Protein AF-A0A920L7A2-F1 (afdb_monomer_lite)

Structure (mmCIF, N/CA/C/O backbone):
data_AF-A0A920L7A2-F1
#
_entry.id   AF-A0A920L7A2-F1
#
loop_
_atom_site.group_PDB
_atom_site.id
_atom_site.type_symbol
_atom_site.label_atom_id
_atom_site.label_alt_id
_atom_site.label_comp_id
_atom_site.label_asym_id
_atom_site.label_entity_id
_atom_site.label_seq_id
_atom_site.pdbx_PDB_ins_code
_atom_site.Cartn_x
_atom_site.Cartn_y
_atom_site.Cartn_z
_atom_site.occupancy
_atom_site.B_iso_or_equiv
_atom_site.auth_seq_id
_atom_site.auth_comp_id
_atom_site.auth_asym_id
_atom_site.auth_atom_id
_atom_site.pdbx_PDB_model_num
ATOM 1 N N . MET A 1 1 ? 48.112 19.640 1.732 1.00 40.25 1 MET A N 1
ATOM 2 C CA . MET A 1 1 ? 46.779 20.012 2.249 1.00 40.25 1 MET A CA 1
ATOM 3 C C . MET A 1 1 ? 45.747 19.345 1.358 1.00 40.25 1 MET A C 1
ATOM 5 O O . MET A 1 1 ? 45.505 19.836 0.267 1.00 40.25 1 MET A O 1
ATOM 9 N N . SER A 1 2 ? 45.272 18.157 1.747 1.00 41.09 2 SER A N 1
ATOM 10 C CA . SER A 1 2 ? 44.336 17.374 0.933 1.00 41.09 2 SER A CA 1
ATOM 11 C C . SER A 1 2 ? 42.918 17.812 1.277 1.00 41.09 2 SER A C 1
ATOM 13 O O . SER A 1 2 ? 42.448 17.578 2.391 1.00 41.09 2 SER A O 1
ATOM 15 N N . SER A 1 3 ? 42.289 18.539 0.360 1.00 48.56 3 SER A N 1
ATOM 16 C CA . SER A 1 3 ? 40.926 19.036 0.504 1.00 48.56 3 SER A CA 1
ATOM 17 C C . SER A 1 3 ? 39.962 17.853 0.519 1.00 48.56 3 SER A C 1
ATOM 19 O O . SER A 1 3 ? 39.792 17.161 -0.482 1.00 48.56 3 SER A O 1
ATOM 21 N N . VAL A 1 4 ? 39.360 17.607 1.681 1.00 56.53 4 VAL A N 1
ATOM 22 C CA . VAL A 1 4 ? 38.314 16.603 1.881 1.00 56.53 4 VAL A CA 1
ATOM 23 C C . VAL A 1 4 ? 37.115 16.990 1.019 1.00 56.53 4 VAL A C 1
ATOM 25 O O . VAL A 1 4 ? 36.427 17.970 1.303 1.00 56.53 4 VAL A O 1
ATOM 28 N N . ILE A 1 5 ? 36.877 16.231 -0.048 1.00 61.41 5 ILE A N 1
ATOM 29 C CA . ILE A 1 5 ? 35.646 16.308 -0.833 1.00 61.41 5 ILE A CA 1
ATOM 30 C C . ILE A 1 5 ? 34.521 15.854 0.103 1.00 61.41 5 ILE A C 1
ATOM 32 O O . ILE A 1 5 ? 34.466 14.685 0.484 1.00 61.41 5 ILE A O 1
ATOM 36 N N . LYS A 1 6 ? 33.655 16.779 0.532 1.00 59.09 6 LYS A N 1
ATOM 37 C CA . LYS A 1 6 ? 32.414 16.422 1.230 1.00 59.09 6 LYS A CA 1
ATOM 38 C C . LYS A 1 6 ? 31.586 15.586 0.263 1.00 59.09 6 LYS A C 1
ATOM 40 O O . LYS A 1 6 ? 31.179 16.072 -0.785 1.00 59.09 6 LYS A O 1
ATOM 45 N N . GLN A 1 7 ? 31.395 14.318 0.587 1.00 64.06 7 GLN A N 1
ATOM 46 C CA . GLN A 1 7 ? 30.629 13.408 -0.245 1.00 64.06 7 GLN A CA 1
ATOM 47 C C . GLN A 1 7 ? 29.138 13.763 -0.099 1.00 64.06 7 GLN A C 1
ATOM 49 O O . GLN A 1 7 ? 28.521 13.460 0.916 1.00 64.06 7 GLN A O 1
ATOM 54 N N . GLU A 1 8 ? 28.584 14.477 -1.084 1.00 68.50 8 GLU A N 1
ATOM 55 C CA . GLU A 1 8 ? 27.202 15.004 -1.092 1.00 68.50 8 GLU A CA 1
ATOM 56 C C . GLU A 1 8 ? 26.116 13.931 -1.295 1.00 68.50 8 GLU A C 1
ATOM 58 O O . GLU A 1 8 ? 24.926 14.240 -1.246 1.00 68.50 8 GLU A O 1
ATOM 63 N N . PHE A 1 9 ? 26.499 12.665 -1.485 1.00 69.25 9 PHE A N 1
ATOM 64 C CA . PHE A 1 9 ? 25.576 11.563 -1.750 1.00 69.25 9 PHE A CA 1
ATOM 65 C C . PHE A 1 9 ? 25.853 10.372 -0.827 1.00 69.25 9 PHE A C 1
ATOM 67 O O . PHE A 1 9 ? 27.022 10.065 -0.564 1.00 69.25 9 PHE A O 1
ATOM 74 N N . PRO A 1 10 ? 24.801 9.680 -0.351 1.00 71.19 10 PRO A N 1
ATOM 75 C CA . PRO A 1 10 ? 24.954 8.541 0.543 1.00 71.19 10 PRO A CA 1
ATOM 76 C C . PRO A 1 10 ? 25.694 7.395 -0.154 1.00 71.19 10 PRO A C 1
ATOM 78 O O . PRO A 1 10 ? 25.456 7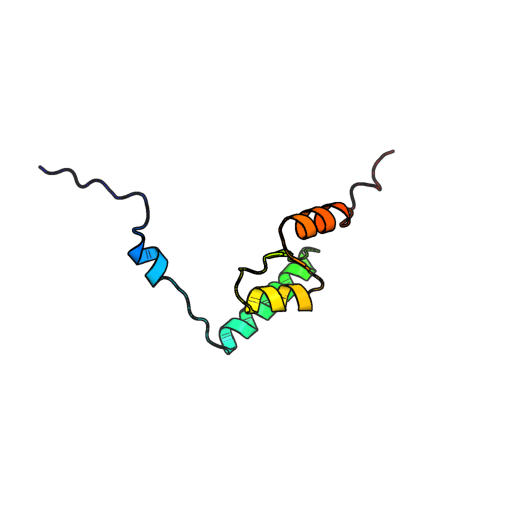.101 -1.328 1.00 71.19 10 P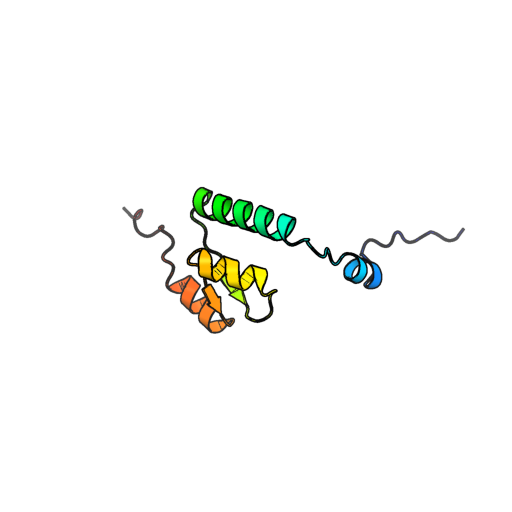RO A O 1
ATOM 81 N N . ILE A 1 11 ? 26.583 6.720 0.576 1.00 79.62 11 ILE A N 1
ATOM 82 C CA . ILE A 1 11 ? 27.260 5.522 0.076 1.00 79.62 11 ILE A CA 1
ATOM 83 C C . ILE A 1 11 ? 26.243 4.376 0.080 1.00 79.62 11 ILE A C 1
ATOM 85 O O . ILE A 1 11 ? 25.454 4.239 1.013 1.00 79.62 11 ILE A O 1
ATOM 89 N N . THR A 1 12 ? 26.266 3.505 -0.935 1.00 70.81 12 THR A N 1
ATOM 90 C CA . THR A 1 12 ? 25.324 2.373 -1.081 1.00 70.81 12 THR A CA 1
ATOM 91 C C . THR A 1 12 ? 25.198 1.524 0.189 1.00 70.81 12 THR A C 1
ATOM 93 O O . THR A 1 12 ? 24.115 1.046 0.521 1.00 70.81 12 THR A O 1
ATOM 96 N N . LYS A 1 13 ? 26.299 1.366 0.933 1.00 71.25 13 LYS A N 1
ATOM 97 C CA . LYS A 1 13 ? 26.338 0.645 2.210 1.00 71.25 13 LYS A CA 1
ATOM 98 C C . LYS A 1 13 ? 25.437 1.282 3.276 1.00 71.25 13 LYS A C 1
ATOM 100 O O . LYS A 1 13 ? 24.782 0.556 4.019 1.00 71.25 13 LYS A O 1
ATOM 105 N N . ASP A 1 14 ? 25.362 2.607 3.308 1.00 73.25 14 ASP A N 1
ATOM 106 C CA . ASP A 1 14 ? 24.592 3.362 4.298 1.00 73.25 14 ASP A CA 1
ATOM 107 C C . ASP A 1 14 ? 23.087 3.265 4.012 1.00 73.25 14 ASP A C 1
ATOM 109 O O . ASP A 1 14 ? 22.282 3.118 4.927 1.00 73.25 14 ASP A O 1
ATOM 113 N N . VAL A 1 15 ? 22.703 3.246 2.730 1.00 69.44 15 VAL A N 1
ATOM 114 C CA . VAL A 1 15 ? 21.304 3.071 2.300 1.00 69.44 15 VAL A CA 1
ATOM 115 C C . VAL A 1 15 ? 20.800 1.657 2.604 1.00 69.44 15 VAL A C 1
ATOM 117 O O . VAL A 1 15 ? 19.665 1.476 3.041 1.00 69.44 15 VAL A O 1
ATOM 120 N N . LEU A 1 16 ? 21.645 0.642 2.401 1.00 65.81 16 LEU A N 1
ATOM 121 C CA . LEU A 1 16 ? 21.291 -0.751 2.684 1.00 65.81 16 LEU A CA 1
ATOM 122 C C . LEU A 1 16 ? 21.233 -1.052 4.189 1.00 65.81 16 LEU A C 1
ATOM 124 O O . LEU A 1 16 ? 20.412 -1.868 4.605 1.00 65.81 16 LEU A O 1
ATOM 128 N N . GLY A 1 17 ? 22.062 -0.382 4.996 1.00 61.03 17 GLY A N 1
ATOM 129 C CA . GLY A 1 17 ? 22.060 -0.499 6.458 1.00 61.03 17 GLY A CA 1
ATOM 130 C C . GLY A 1 17 ? 20.889 0.207 7.148 1.00 61.03 17 GLY A C 1
ATOM 131 O O . GLY A 1 17 ? 20.578 -0.111 8.290 1.00 61.03 17 GLY A O 1
ATOM 132 N N . ALA A 1 18 ? 20.206 1.126 6.459 1.00 62.84 18 ALA A N 1
ATOM 133 C CA . ALA A 1 18 ? 19.064 1.875 6.985 1.00 62.84 18 ALA A CA 1
ATOM 134 C C . ALA A 1 18 ? 17.710 1.149 6.839 1.00 62.84 18 ALA A C 1
ATOM 136 O O . ALA A 1 18 ? 16.659 1.750 7.085 1.00 62.84 18 ALA A O 1
ATOM 137 N N . ARG A 1 19 ? 17.702 -0.129 6.427 1.00 61.53 19 ARG A N 1
ATOM 138 C CA . ARG A 1 19 ? 16.479 -0.942 6.356 1.00 61.53 19 ARG A CA 1
ATOM 139 C C . ARG A 1 19 ? 15.850 -1.023 7.745 1.00 61.53 19 ARG A C 1
ATOM 141 O O . ARG A 1 19 ? 16.320 -1.740 8.618 1.00 61.53 19 ARG A O 1
ATOM 148 N N . THR A 1 20 ? 14.800 -0.237 7.946 1.00 68.12 20 THR A N 1
ATOM 149 C CA . THR A 1 20 ? 14.075 -0.194 9.211 1.00 68.12 20 THR A CA 1
ATOM 150 C C . THR A 1 20 ? 13.146 -1.401 9.252 1.00 68.12 20 THR A C 1
ATOM 152 O O . THR A 1 20 ? 12.111 -1.412 8.588 1.00 68.12 20 THR A O 1
ATOM 155 N N . GLU A 1 21 ? 13.533 -2.442 9.983 1.00 75.88 21 GLU A N 1
ATOM 156 C CA . GLU A 1 21 ? 12.630 -3.546 10.299 1.00 75.88 21 GLU A CA 1
ATOM 157 C C . GLU A 1 21 ? 11.656 -3.080 11.383 1.00 75.88 21 GLU A C 1
ATOM 159 O O . GLU A 1 21 ? 12.048 -2.790 12.510 1.00 75.88 21 GLU A O 1
ATOM 164 N N . TYR A 1 22 ? 10.380 -2.949 11.025 1.00 82.00 22 TYR A N 1
ATOM 165 C CA . TYR A 1 22 ? 9.336 -2.568 11.972 1.00 82.00 22 TYR A CA 1
ATOM 166 C C . TYR A 1 22 ? 8.852 -3.788 12.754 1.00 82.00 22 TYR A C 1
ATOM 168 O O . TYR A 1 22 ? 8.519 -4.819 12.160 1.00 82.00 22 TYR A O 1
ATOM 176 N N . SER A 1 23 ? 8.724 -3.644 14.073 1.00 90.75 23 SER A N 1
ATOM 177 C CA . SER A 1 23 ? 8.010 -4.619 14.900 1.00 90.75 23 SER A CA 1
ATOM 178 C C . SER A 1 23 ? 6.53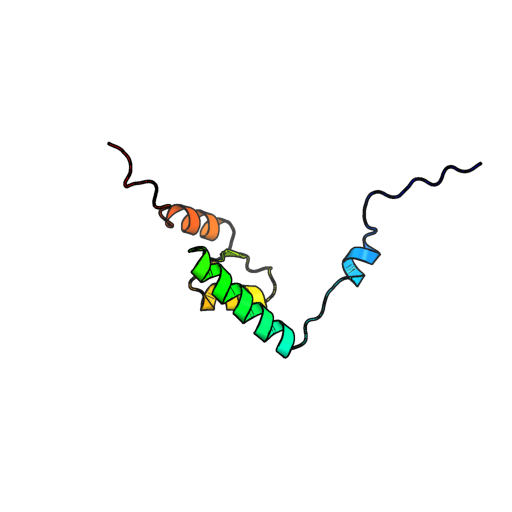4 -4.719 14.490 1.00 90.75 23 SER A C 1
ATOM 180 O O . SER A 1 23 ? 5.972 -3.813 13.867 1.00 90.75 23 SER A O 1
ATOM 182 N N . GLN A 1 24 ? 5.865 -5.813 14.861 1.00 89.19 24 GLN A N 1
ATOM 183 C CA . GLN A 1 24 ? 4.448 -6.022 14.526 1.00 89.19 24 GLN A CA 1
ATOM 184 C C . GLN A 1 24 ? 3.540 -4.910 15.078 1.00 89.19 24 GLN A C 1
ATOM 186 O O . GLN A 1 24 ? 2.590 -4.484 14.417 1.00 89.19 24 GLN A O 1
ATOM 191 N N . ASP A 1 25 ? 3.859 -4.392 16.265 1.00 92.62 25 ASP A N 1
ATOM 192 C CA . ASP A 1 25 ? 3.118 -3.294 16.880 1.00 92.62 25 ASP A CA 1
ATOM 193 C C . ASP A 1 25 ? 3.328 -1.971 16.134 1.00 92.62 25 ASP A C 1
ATOM 195 O O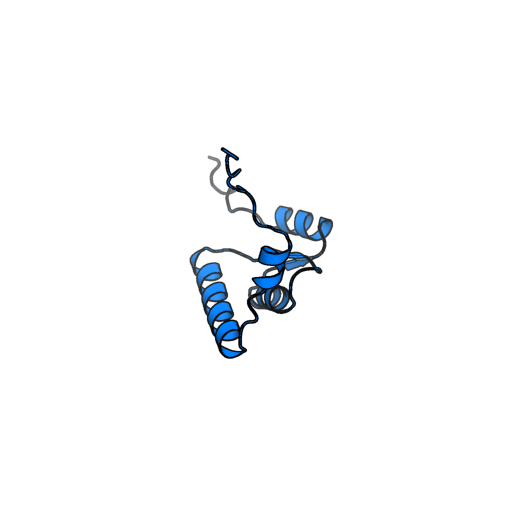 . ASP A 1 25 ? 2.358 -1.263 15.856 1.00 92.62 25 ASP A O 1
ATOM 199 N N . GLU A 1 26 ? 4.564 -1.667 15.726 1.00 91.31 26 GLU A N 1
ATOM 200 C CA . GLU A 1 26 ? 4.866 -0.479 14.920 1.00 91.31 26 GLU A CA 1
ATOM 201 C C . GLU A 1 26 ? 4.212 -0.536 13.542 1.00 91.31 26 GLU A C 1
ATOM 203 O O . GLU A 1 26 ? 3.668 0.470 13.080 1.00 91.31 26 GLU A O 1
ATOM 208 N N . LYS A 1 27 ? 4.221 -1.707 12.889 1.00 90.50 27 LYS A N 1
ATOM 209 C CA . LYS A 1 27 ? 3.512 -1.916 11.621 1.00 90.50 27 LYS A CA 1
ATOM 210 C C . LYS A 1 27 ? 2.025 -1.640 11.790 1.00 90.50 27 LYS A C 1
ATOM 212 O O . LYS A 1 27 ? 1.456 -0.875 11.012 1.00 90.50 27 LYS A O 1
ATOM 217 N N . ARG A 1 28 ? 1.395 -2.204 12.826 1.00 91.00 28 ARG A N 1
ATOM 218 C CA . ARG A 1 28 ? -0.033 -2.004 13.111 1.00 91.00 28 ARG A CA 1
ATOM 219 C C . ARG A 1 28 ? -0.363 -0.532 13.349 1.00 91.00 28 ARG A C 1
ATOM 221 O O . ARG A 1 28 ? -1.362 -0.041 12.824 1.00 91.00 28 ARG A O 1
ATOM 228 N N . GLU A 1 29 ? 0.468 0.176 14.106 1.00 94.25 29 GLU A N 1
ATOM 229 C CA . GLU A 1 29 ? 0.247 1.595 14.386 1.00 94.25 29 GLU A CA 1
ATOM 230 C C . GLU A 1 29 ? 0.415 2.459 13.130 1.00 94.25 29 GLU A C 1
ATOM 232 O O . GLU A 1 29 ? -0.445 3.282 12.812 1.00 94.25 29 GLU A O 1
ATOM 237 N N . LYS A 1 30 ? 1.453 2.203 12.329 1.00 92.19 30 LYS A N 1
ATOM 238 C CA . LYS A 1 30 ? 1.653 2.885 11.043 1.00 92.19 30 LYS A CA 1
ATOM 239 C C . LYS A 1 30 ? 0.508 2.611 10.070 1.00 92.19 30 LYS A C 1
ATOM 241 O O . LYS A 1 30 ? 0.004 3.556 9.466 1.00 92.19 30 LYS A O 1
ATOM 246 N N . LYS A 1 31 ? 0.037 1.362 9.968 1.00 91.69 31 LYS A N 1
ATOM 247 C CA . LYS A 1 31 ? -1.141 0.990 9.162 1.00 91.69 31 LYS A CA 1
ATOM 248 C C . LYS A 1 31 ? -2.366 1.819 9.560 1.00 91.69 31 LYS A C 1
ATOM 250 O O . LYS A 1 31 ? -3.026 2.379 8.688 1.00 91.69 31 LYS A O 1
ATOM 255 N N . LYS A 1 32 ? -2.642 1.982 10.860 1.00 93.44 32 LYS A N 1
ATOM 256 C CA . LYS A 1 32 ? -3.748 2.833 11.342 1.00 93.44 32 LYS A CA 1
ATOM 257 C C . LYS A 1 32 ? -3.587 4.296 10.933 1.00 93.44 32 LYS A C 1
ATOM 259 O O . LYS A 1 32 ? -4.552 4.901 10.465 1.00 93.44 32 LYS A O 1
ATOM 264 N N . ILE A 1 33 ? -2.387 4.857 11.094 1.00 94.50 33 ILE A N 1
ATOM 265 C CA . ILE A 1 33 ? -2.095 6.244 10.707 1.00 94.50 33 ILE A CA 1
ATOM 266 C C . ILE A 1 33 ? -2.337 6.437 9.208 1.00 94.50 33 ILE A C 1
ATOM 268 O O . ILE A 1 33 ? -3.012 7.389 8.823 1.00 94.50 33 ILE A O 1
ATOM 272 N N . ILE A 1 34 ? -1.852 5.515 8.374 1.00 93.44 34 ILE A N 1
ATOM 273 C CA . ILE A 1 34 ? -2.036 5.566 6.920 1.00 93.44 34 ILE A CA 1
ATOM 274 C C . ILE A 1 34 ? -3.526 5.518 6.567 1.00 93.44 34 ILE A C 1
ATOM 276 O O . ILE A 1 34 ? -4.007 6.411 5.874 1.00 93.44 34 ILE A O 1
ATOM 280 N N . LYS A 1 35 ? -4.282 4.549 7.103 1.00 91.38 35 LYS A N 1
ATOM 281 C CA . LYS A 1 35 ? -5.734 4.436 6.870 1.00 91.38 35 LYS A CA 1
ATOM 282 C C . LYS A 1 35 ? -6.478 5.724 7.233 1.00 91.38 35 LYS A C 1
ATOM 284 O O . LYS A 1 35 ? -7.339 6.180 6.481 1.00 91.38 35 LYS A O 1
ATOM 289 N N . ARG A 1 36 ? -6.127 6.336 8.369 1.00 94.44 36 ARG A N 1
ATOM 290 C CA . ARG A 1 36 ? -6.701 7.614 8.805 1.00 94.44 36 ARG A CA 1
ATOM 291 C C . ARG A 1 36 ? -6.388 8.740 7.818 1.00 94.44 36 ARG A C 1
ATOM 293 O O . ARG A 1 36 ? -7.310 9.428 7.392 1.00 94.44 36 ARG A O 1
ATOM 300 N N . LEU A 1 37 ? -5.124 8.896 7.427 1.00 94.06 37 LEU A N 1
ATOM 301 C CA . LEU A 1 37 ? -4.693 9.952 6.507 1.00 94.06 37 LEU A CA 1
ATOM 302 C C . LEU A 1 37 ? -5.331 9.819 5.121 1.00 94.06 37 LEU A C 1
ATOM 304 O O . LEU A 1 37 ? -5.703 10.828 4.532 1.00 94.06 37 LEU A O 1
ATOM 308 N N . LEU A 1 38 ? -5.496 8.598 4.610 1.00 91.44 38 LEU A N 1
ATOM 309 C CA . LEU A 1 38 ? -6.171 8.368 3.330 1.00 91.44 38 LEU A CA 1
ATOM 310 C C . LEU A 1 38 ? -7.619 8.849 3.364 1.00 91.44 38 LEU A C 1
ATOM 312 O O . LEU A 1 38 ? -8.054 9.546 2.453 1.00 91.44 38 LEU A O 1
ATOM 316 N N . LYS A 1 39 ? -8.337 8.556 4.453 1.00 89.31 39 LYS A N 1
ATOM 317 C CA . LYS A 1 39 ? -9.707 9.036 4.645 1.00 89.31 39 LYS A CA 1
ATOM 318 C C . LYS A 1 39 ? -9.769 10.556 4.806 1.00 89.31 39 LYS A C 1
ATOM 320 O O . LYS A 1 39 ? -10.621 11.190 4.199 1.00 89.31 39 LYS A O 1
ATOM 325 N N . GLU A 1 40 ? -8.875 11.139 5.606 1.00 93.81 40 GLU A N 1
ATOM 326 C CA . GLU A 1 40 ? -8.800 12.596 5.812 1.00 93.81 40 GLU A CA 1
ATOM 327 C C . GLU A 1 40 ? -8.511 13.362 4.511 1.00 93.81 40 GLU A C 1
ATOM 329 O O . GLU A 1 40 ? -8.900 14.520 4.379 1.00 93.81 40 GLU A O 1
ATOM 334 N N . ARG A 1 41 ? -7.816 12.731 3.558 1.00 91.38 41 ARG A N 1
ATOM 335 C CA . ARG A 1 41 ? -7.379 13.351 2.301 1.00 91.38 41 ARG A CA 1
ATOM 336 C C . ARG A 1 41 ? -8.181 12.922 1.076 1.00 91.38 41 ARG A C 1
ATOM 338 O O . ARG A 1 41 ? -7.806 13.328 -0.017 1.00 91.38 41 ARG A O 1
ATOM 345 N N . ASP A 1 42 ? -9.223 12.109 1.253 1.00 88.00 42 ASP A N 1
ATOM 346 C CA . ASP A 1 42 ? -9.957 11.463 0.155 1.00 88.00 42 ASP A CA 1
ATOM 347 C C . ASP A 1 42 ? -9.008 10.847 -0.895 1.00 88.00 42 ASP A C 1
ATOM 349 O O . ASP A 1 42 ? -9.099 11.075 -2.101 1.00 88.00 42 ASP A O 1
ATOM 353 N N . ALA A 1 43 ? -8.006 10.118 -0.401 1.00 88.06 43 ALA A N 1
ATOM 354 C CA . ALA A 1 43 ? -6.918 9.574 -1.199 1.00 88.06 43 ALA A CA 1
ATOM 355 C C . ALA A 1 43 ? -6.983 8.045 -1.259 1.00 88.06 43 ALA A C 1
ATOM 357 O O . ALA A 1 43 ? -7.393 7.379 -0.309 1.00 88.06 43 ALA A O 1
ATOM 358 N N . LYS A 1 44 ? -6.503 7.483 -2.372 1.00 88.81 44 LYS A N 1
ATOM 359 C CA . LYS A 1 44 ? -6.346 6.037 -2.574 1.00 88.81 44 LYS A CA 1
ATOM 360 C C . LYS A 1 44 ? -4.883 5.689 -2.806 1.00 88.81 44 LYS A C 1
ATOM 362 O O . LYS A 1 44 ? -4.162 6.447 -3.451 1.00 88.81 44 LYS A O 1
ATOM 367 N N . ILE A 1 45 ? -4.460 4.530 -2.308 1.00 90.50 45 ILE A N 1
ATOM 368 C CA . ILE A 1 45 ? -3.119 3.995 -2.563 1.00 90.50 45 ILE A CA 1
ATOM 369 C C . ILE A 1 45 ? -3.141 3.155 -3.835 1.00 90.50 45 ILE A C 1
ATOM 371 O O . ILE A 1 45 ? -4.030 2.330 -4.025 1.00 90.50 45 ILE A O 1
ATOM 375 N N . VAL A 1 46 ? -2.134 3.345 -4.685 1.00 90.94 46 VAL A N 1
ATOM 376 C CA . VAL A 1 46 ? -1.860 2.464 -5.819 1.00 90.94 46 VAL A CA 1
ATOM 377 C C . VAL A 1 46 ? -0.453 1.899 -5.648 1.00 90.94 46 VAL A C 1
ATOM 379 O O . VAL A 1 46 ? 0.501 2.663 -5.505 1.00 90.94 46 VAL A O 1
ATOM 382 N N . ALA A 1 47 ? -0.327 0.576 -5.621 1.00 92.69 47 ALA A N 1
ATOM 383 C CA . ALA A 1 47 ? 0.916 -0.131 -5.343 1.00 92.69 47 ALA A CA 1
ATOM 384 C C . ALA A 1 47 ? 1.305 -1.052 -6.507 1.00 92.69 47 ALA A C 1
ATOM 386 O O . ALA A 1 47 ? 0.448 -1.645 -7.155 1.00 92.69 47 ALA A O 1
ATOM 387 N N . HIS A 1 48 ? 2.609 -1.188 -6.753 1.00 93.06 48 HIS A N 1
ATOM 388 C CA . HIS A 1 48 ? 3.131 -2.143 -7.732 1.00 93.06 48 HIS A CA 1
ATOM 389 C C . HIS A 1 48 ? 3.358 -3.512 -7.086 1.00 93.06 48 HIS A C 1
ATOM 391 O O . HIS A 1 48 ? 3.733 -3.568 -5.918 1.00 93.06 48 HIS A O 1
ATOM 397 N N . TYR A 1 49 ? 3.293 -4.610 -7.842 1.00 87.81 49 TYR A N 1
ATOM 398 C CA . TYR A 1 49 ? 3.549 -5.968 -7.321 1.00 87.81 49 TYR A CA 1
ATOM 399 C C . TYR A 1 49 ? 4.924 -6.180 -6.660 1.00 87.81 49 TYR A C 1
ATOM 401 O O . TYR A 1 49 ? 5.141 -7.178 -5.980 1.00 87.81 49 TYR A O 1
ATOM 409 N N . TYR A 1 50 ? 5.865 -5.255 -6.858 1.00 89.00 50 TYR A N 1
ATOM 410 C CA . TYR A 1 50 ? 7.232 -5.345 -6.331 1.00 89.00 50 TYR A CA 1
ATOM 411 C C . TYR A 1 50 ? 7.456 -4.523 -5.059 1.00 89.00 50 TYR A C 1
ATOM 413 O O . TYR A 1 50 ? 8.591 -4.416 -4.596 1.00 89.00 50 TYR A O 1
ATOM 421 N N . VAL A 1 51 ? 6.405 -3.927 -4.489 1.00 88.38 51 VAL A N 1
ATOM 422 C CA . VAL A 1 51 ? 6.504 -3.299 -3.166 1.00 88.38 51 VAL A CA 1
ATOM 423 C C . VAL A 1 51 ? 6.286 -4.324 -2.057 1.00 88.38 51 VAL A C 1
ATOM 425 O O . VAL A 1 51 ? 5.774 -5.417 -2.286 1.00 88.38 51 VAL A O 1
ATOM 428 N N . HIS A 1 52 ? 6.665 -3.957 -0.837 1.00 89.06 52 HIS A N 1
ATOM 429 C CA . HIS A 1 52 ? 6.519 -4.803 0.345 1.00 89.06 52 HIS A CA 1
ATOM 430 C C . HIS A 1 52 ? 5.057 -5.236 0.579 1.00 89.06 52 HIS A C 1
ATOM 432 O O . HIS A 1 52 ? 4.144 -4.427 0.401 1.00 89.06 52 HIS A O 1
ATOM 438 N N . GLU A 1 53 ? 4.849 -6.476 1.037 1.00 90.19 53 GLU A N 1
ATOM 439 C CA . GLU A 1 53 ? 3.527 -7.082 1.292 1.00 90.19 53 GLU A CA 1
ATOM 440 C C . GLU A 1 53 ? 2.621 -6.193 2.157 1.00 90.19 53 GLU A C 1
ATOM 442 O O . GLU A 1 53 ? 1.471 -5.956 1.809 1.00 90.19 53 GLU A O 1
ATOM 447 N N . ASP A 1 54 ? 3.178 -5.589 3.213 1.00 90.56 54 ASP A N 1
ATOM 448 C CA . ASP A 1 54 ? 2.455 -4.658 4.087 1.00 90.56 54 ASP A CA 1
ATOM 449 C C . ASP A 1 54 ? 1.802 -3.495 3.328 1.00 90.56 54 ASP A C 1
ATOM 451 O O . ASP A 1 54 ? 0.735 -3.037 3.719 1.00 90.56 54 ASP A O 1
ATOM 455 N N . ILE A 1 55 ? 2.441 -2.986 2.271 1.00 89.88 55 ILE A N 1
ATOM 456 C CA . ILE A 1 55 ? 1.900 -1.880 1.470 1.00 89.88 55 ILE A CA 1
ATOM 457 C C . ILE A 1 55 ? 0.810 -2.380 0.525 1.00 89.88 55 ILE A C 1
ATOM 459 O O . ILE A 1 55 ? -0.180 -1.677 0.327 1.00 89.88 55 ILE A O 1
ATOM 463 N N . GLN A 1 56 ? 0.980 -3.581 -0.033 1.00 91.75 56 GLN A N 1
ATOM 464 C CA . GLN A 1 56 ? -0.037 -4.214 -0.874 1.00 91.75 56 GLN A CA 1
ATOM 465 C C . GLN A 1 56 ? -1.313 -4.471 -0.063 1.00 91.75 56 GLN A C 1
ATOM 467 O O . GLN A 1 56 ? -2.390 -4.056 -0.474 1.00 91.75 56 GLN A O 1
ATOM 472 N N . GLU A 1 57 ? -1.175 -5.016 1.148 1.00 91.62 57 GLU A N 1
ATOM 473 C CA . GLU A 1 57 ? -2.295 -5.244 2.065 1.00 91.62 57 GLU A CA 1
ATOM 474 C C . GLU A 1 57 ? -3.023 -3.938 2.407 1.00 91.62 57 GLU A C 1
ATOM 476 O O . GLU A 1 57 ? -4.245 -3.872 2.322 1.00 91.62 57 GLU A O 1
ATOM 481 N N . ILE A 1 58 ? -2.292 -2.861 2.727 1.00 91.56 58 ILE A N 1
ATOM 482 C CA . ILE A 1 58 ? -2.929 -1.562 2.997 1.00 91.56 58 ILE A CA 1
ATOM 483 C C . ILE A 1 58 ? -3.685 -1.063 1.762 1.00 91.56 58 ILE A C 1
ATOM 485 O O . ILE A 1 58 ? -4.781 -0.521 1.911 1.00 91.56 58 ILE A O 1
ATOM 489 N N . ALA A 1 59 ? -3.117 -1.200 0.560 1.00 90.81 59 ALA A N 1
ATOM 490 C CA . ALA A 1 59 ? -3.787 -0.792 -0.671 1.00 90.81 59 ALA A CA 1
ATOM 491 C C . ALA A 1 59 ? -5.111 -1.552 -0.846 1.00 90.81 59 ALA A C 1
ATOM 493 O O . ALA A 1 59 ? -6.138 -0.910 -1.057 1.00 90.81 59 ALA A O 1
ATOM 494 N N . ASP A 1 60 ? -5.120 -2.869 -0.650 1.00 88.75 60 ASP A N 1
ATOM 495 C CA . ASP A 1 60 ? -6.333 -3.687 -0.750 1.00 88.75 60 ASP A CA 1
ATOM 496 C C . ASP A 1 60 ? -7.367 -3.339 0.334 1.00 88.75 60 ASP A C 1
ATOM 498 O O . ASP A 1 60 ? -8.538 -3.093 0.036 1.00 88.75 60 ASP A O 1
ATOM 502 N N . GLU A 1 61 ? -6.943 -3.220 1.595 1.00 89.38 61 GLU A N 1
ATOM 503 C CA . GLU A 1 61 ? -7.829 -2.903 2.722 1.00 89.38 61 GLU A CA 1
ATOM 504 C C . GLU A 1 61 ? -8.462 -1.505 2.630 1.00 89.38 61 GLU A C 1
ATOM 506 O O . GLU A 1 61 ? -9.510 -1.251 3.228 1.00 89.38 61 GLU A O 1
ATOM 511 N N . THR A 1 62 ? -7.811 -0.570 1.935 1.00 87.94 62 THR A N 1
ATOM 512 C CA . THR A 1 62 ? -8.253 0.832 1.830 1.00 87.94 62 THR A CA 1
ATOM 513 C C . THR A 1 62 ? -9.045 1.128 0.558 1.00 87.94 62 THR A C 1
ATOM 515 O O . THR A 1 62 ? -9.413 2.279 0.325 1.00 87.94 62 THR A O 1
ATOM 518 N N . GLY A 1 63 ? -9.344 0.110 -0.258 1.00 85.88 63 GLY A N 1
ATOM 519 C CA . GLY A 1 63 ? -10.008 0.292 -1.554 1.00 85.88 63 GLY A CA 1
ATOM 520 C C . GLY A 1 63 ? -9.112 0.973 -2.596 1.00 85.88 63 GLY A C 1
ATOM 521 O O . GLY A 1 63 ? -9.603 1.666 -3.495 1.00 85.88 63 GLY A O 1
ATOM 522 N N . GLY A 1 64 ? -7.799 0.823 -2.426 1.00 85.94 64 GLY A N 1
ATOM 523 C CA . GLY A 1 64 ? -6.757 1.160 -3.381 1.00 85.94 64 GLY A CA 1
ATOM 524 C C . GLY A 1 64 ? -6.632 0.118 -4.492 1.00 85.94 64 GLY A C 1
ATOM 525 O O . GLY A 1 64 ? -7.608 -0.535 -4.862 1.00 85.94 64 GLY A O 1
ATOM 526 N N . PHE A 1 65 ? -5.444 0.009 -5.084 1.00 90.06 65 PHE A N 1
ATOM 527 C CA . PHE A 1 65 ? -5.218 -0.886 -6.217 1.00 90.06 65 PHE A CA 1
ATOM 528 C C . PHE A 1 65 ? -3.781 -1.406 -6.257 1.00 90.06 65 PHE A C 1
ATOM 530 O O . PHE A 1 65 ? -2.839 -0.614 -6.225 1.00 90.06 65 PHE A O 1
ATOM 537 N N . VAL A 1 66 ? -3.609 -2.724 -6.347 1.00 92.00 66 VAL A N 1
ATOM 538 C CA . VAL A 1 66 ? -2.303 -3.373 -6.523 1.00 92.00 66 VAL A CA 1
ATOM 539 C C . VAL A 1 66 ? -2.215 -3.910 -7.948 1.00 92.00 66 VAL A C 1
ATOM 541 O O . VAL A 1 66 ? -3.032 -4.737 -8.346 1.00 92.00 66 VAL A O 1
ATOM 544 N N . ALA A 1 67 ? -1.264 -3.410 -8.735 1.00 90.12 67 ALA A N 1
ATOM 545 C CA . ALA A 1 67 ? -1.268 -3.625 -10.179 1.00 90.12 67 ALA A CA 1
ATOM 546 C C . ALA A 1 67 ? 0.103 -3.475 -10.845 1.00 90.12 67 ALA A C 1
ATOM 548 O O . ALA A 1 67 ? 1.040 -2.913 -10.276 1.00 90.12 67 ALA A O 1
ATOM 549 N N . ASP A 1 68 ? 0.197 -3.938 -12.093 1.00 89.56 68 A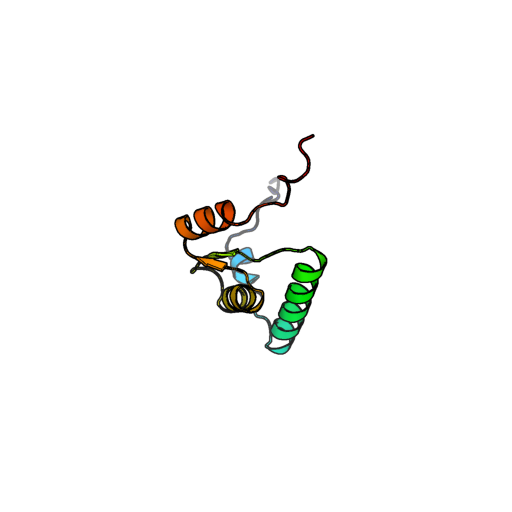SP A N 1
ATOM 550 C CA . ASP A 1 68 ? 1.293 -3.571 -12.986 1.00 89.56 68 ASP A CA 1
ATOM 551 C C . ASP A 1 68 ? 1.128 -2.143 -13.541 1.00 89.56 68 ASP A C 1
ATOM 553 O O . ASP A 1 68 ? 0.112 -1.471 -13.356 1.00 89.56 68 ASP A O 1
ATOM 557 N N . SER A 1 69 ? 2.136 -1.659 -14.267 1.00 88.50 69 SER A N 1
ATOM 558 C CA . SER A 1 69 ? 2.131 -0.284 -14.786 1.00 88.50 69 SER A CA 1
ATOM 559 C C . SER A 1 69 ? 0.962 0.028 -15.736 1.00 88.50 69 SER A C 1
ATOM 561 O O . SER A 1 69 ? 0.459 1.154 -15.738 1.00 88.50 69 SER A O 1
ATOM 563 N N . LEU A 1 70 ? 0.514 -0.936 -16.547 1.00 87.69 70 LEU A N 1
ATOM 564 C CA . LEU A 1 70 ? -0.563 -0.718 -17.516 1.00 87.69 70 LEU A CA 1
ATOM 565 C C . LEU A 1 70 ? -1.916 -0.637 -16.810 1.00 87.69 70 LEU A C 1
ATOM 567 O O . LEU A 1 70 ? -2.747 0.224 -17.117 1.00 87.69 70 LEU A O 1
ATOM 571 N N . GLU A 1 71 ? -2.141 -1.527 -15.855 1.00 86.88 71 GLU A N 1
ATOM 572 C CA . GLU A 1 71 ? -3.349 -1.540 -15.049 1.00 86.88 71 GLU A CA 1
ATOM 573 C C . GLU A 1 71 ? -3.435 -0.310 -14.143 1.00 86.88 71 GLU A C 1
ATOM 575 O O . GLU A 1 71 ? -4.508 0.290 -14.050 1.00 86.88 71 GLU A O 1
ATOM 580 N N . MET A 1 72 ? -2.317 0.147 -13.567 1.00 85.75 72 MET A N 1
ATOM 581 C CA . MET A 1 72 ? -2.251 1.406 -12.814 1.00 85.75 72 MET A CA 1
ATOM 582 C C . MET A 1 72 ? -2.651 2.611 -13.679 1.00 85.75 72 MET A C 1
ATOM 584 O O . MET A 1 72 ? -3.437 3.453 -13.237 1.00 85.75 72 MET A O 1
ATOM 588 N N . ALA A 1 73 ? -2.179 2.682 -14.930 1.00 85.31 73 ALA A N 1
ATOM 589 C CA . ALA A 1 73 ? -2.563 3.747 -15.860 1.00 85.31 73 ALA A CA 1
ATOM 590 C C . ALA A 1 73 ? -4.070 3.718 -16.168 1.00 85.31 73 ALA A C 1
ATOM 592 O O . ALA A 1 73 ? -4.749 4.746 -16.114 1.00 85.31 73 ALA A O 1
ATOM 593 N N . ARG A 1 74 ? -4.628 2.526 -16.419 1.00 85.69 74 ARG A N 1
ATOM 594 C CA . ARG A 1 74 ? -6.073 2.344 -16.638 1.00 85.69 74 ARG A CA 1
ATOM 595 C C . ARG A 1 74 ? -6.893 2.713 -15.405 1.00 85.69 74 ARG A C 1
ATOM 597 O O . ARG A 1 74 ? -7.947 3.331 -15.544 1.00 85.69 74 ARG A O 1
ATOM 604 N N . PHE A 1 75 ? -6.436 2.335 -14.214 1.00 84.44 75 PHE A N 1
ATOM 605 C CA . PHE A 1 75 ? -7.072 2.702 -12.954 1.00 84.44 75 PHE A CA 1
ATOM 606 C C . PHE A 1 75 ? -7.088 4.221 -12.780 1.00 84.44 75 PHE A C 1
ATOM 608 O O . PHE A 1 75 ? -8.153 4.779 -12.535 1.00 84.44 75 PHE A O 1
ATOM 615 N N . GLY A 1 76 ? -5.959 4.895 -13.016 1.00 81.94 76 GLY A N 1
ATOM 616 C CA . GLY A 1 76 ? -5.870 6.357 -12.995 1.00 81.94 76 GLY A CA 1
ATOM 617 C C . GLY A 1 76 ? -6.836 7.035 -13.971 1.00 81.94 76 GLY A C 1
ATOM 618 O O . GLY A 1 76 ? -7.499 7.994 -13.598 1.00 81.94 76 GLY A O 1
ATOM 619 N N . MET A 1 77 ? -7.004 6.499 -15.186 1.00 81.75 77 MET A N 1
ATOM 620 C CA . MET A 1 77 ? -7.984 7.019 -16.153 1.00 81.75 77 MET A CA 1
ATOM 621 C C . MET A 1 77 ? -9.444 6.803 -15.724 1.00 81.75 77 MET A C 1
ATOM 623 O O . MET A 1 77 ? -10.305 7.631 -16.017 1.00 81.75 77 MET A O 1
ATOM 627 N N . LYS A 1 78 ? -9.748 5.679 -15.059 1.00 80.75 78 LYS A N 1
ATOM 628 C CA . LYS A 1 78 ? -11.098 5.366 -14.551 1.00 80.75 78 LYS A CA 1
ATOM 629 C C . LYS A 1 78 ? -11.448 6.164 -13.295 1.00 80.75 78 LYS A C 1
ATOM 631 O O . LYS A 1 78 ? -12.627 6.399 -13.028 1.00 80.75 78 LYS A O 1
ATOM 636 N N . GLN A 1 79 ? -10.444 6.562 -12.518 1.00 72.88 79 GLN A N 1
ATOM 637 C CA . GLN A 1 79 ? -10.598 7.431 -11.358 1.00 72.88 79 GLN A CA 1
ATOM 638 C C . GLN A 1 79 ? -10.894 8.848 -11.859 1.00 72.88 79 GLN A C 1
ATOM 640 O O . GLN A 1 79 ? -10.006 9.635 -12.171 1.00 72.88 79 GLN A O 1
ATOM 645 N N . ARG A 1 80 ? -12.186 9.167 -11.967 1.00 57.66 80 ARG A N 1
ATOM 646 C CA . ARG A 1 80 ? -12.665 10.517 -12.255 1.00 57.66 80 ARG A CA 1
ATOM 647 C C . ARG A 1 80 ? -12.207 11.437 -11.121 1.00 57.66 80 ARG A C 1
ATOM 649 O O . ARG A 1 80 ? -12.823 11.455 -10.061 1.00 57.66 80 ARG A O 1
ATOM 656 N N . SER A 1 81 ? -11.153 12.217 -11.354 1.00 45.69 81 SER A N 1
ATOM 657 C CA . SER A 1 81 ? -10.981 13.480 -10.637 1.00 45.69 81 SER A CA 1
ATOM 658 C C . SER A 1 81 ? -12.296 14.250 -10.763 1.00 45.69 81 SER A C 1
ATOM 660 O O . SER A 1 81 ? -12.827 14.384 -11.868 1.00 45.69 81 SER A O 1
ATOM 662 N N . LEU A 1 82 ? -12.846 14.731 -9.649 1.00 44.19 82 LEU A N 1
ATOM 663 C CA . LEU A 1 82 ? -14.099 15.494 -9.578 1.00 44.19 82 LEU A CA 1
ATOM 664 C C . LEU A 1 82 ? -14.071 16.833 -10.358 1.00 44.19 82 LEU A C 1
ATOM 666 O O . LEU A 1 82 ? -14.984 17.642 -10.235 1.00 44.19 82 LEU A O 1
ATOM 670 N N . LEU A 1 83 ? -13.090 17.067 -11.231 1.00 40.72 83 LEU A N 1
ATOM 671 C CA . LEU A 1 83 ? -13.026 18.196 -12.162 1.00 40.72 83 LEU A CA 1
ATOM 672 C C . LEU A 1 83 ? -13.864 17.960 -13.434 1.00 40.72 83 LEU A C 1
ATOM 674 O O . LEU A 1 83 ? -13.400 18.167 -14.548 1.00 40.72 83 LEU A O 1
ATOM 678 N N . SER A 1 84 ? -15.108 17.507 -13.282 1.00 39.03 84 SER A N 1
ATOM 679 C CA . SER A 1 84 ? -16.085 17.454 -14.385 1.00 39.03 84 SER A CA 1
ATOM 680 C C . SER A 1 84 ? -1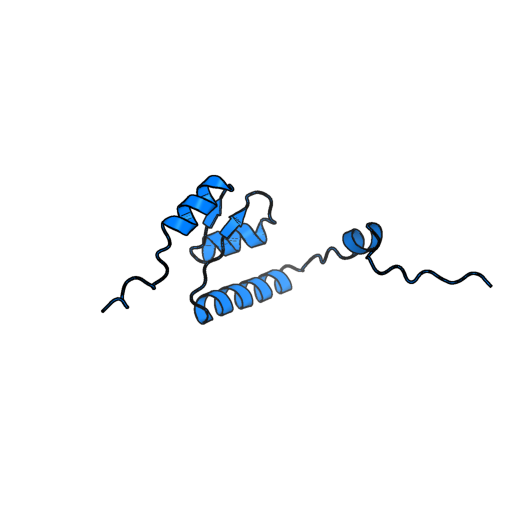7.405 18.154 -14.046 1.00 39.03 84 SER A C 1
ATOM 682 O O . SER A 1 84 ? -18.312 18.136 -14.872 1.00 39.03 84 SER A O 1
ATOM 684 N N . SER A 1 85 ? -17.534 18.773 -12.866 1.00 36.91 85 SER A N 1
ATOM 685 C CA . SER A 1 85 ? -18.760 19.481 -12.459 1.00 36.91 85 SER A CA 1
ATOM 686 C C . SER A 1 85 ? -18.577 20.994 -12.273 1.00 36.91 85 SER A C 1
ATOM 688 O O . SER A 1 85 ? -19.420 21.633 -11.648 1.00 36.91 85 SER A O 1
ATOM 690 N N . LEU A 1 86 ? -17.504 21.576 -12.820 1.00 36.25 86 LEU A N 1
ATOM 691 C CA . LEU A 1 86 ? -17.319 23.028 -12.894 1.00 36.25 86 LEU A CA 1
ATOM 692 C C . LEU A 1 86 ? -16.872 23.437 -14.308 1.00 36.25 86 LEU A C 1
ATOM 694 O O . LEU A 1 86 ? -15.728 23.807 -14.541 1.00 36.25 86 LEU A O 1
ATOM 698 N N . LEU A 1 87 ? -17.787 23.303 -15.262 1.00 28.72 87 LEU A N 1
ATOM 699 C CA . LEU A 1 87 ? -17.751 23.992 -16.551 1.00 28.72 87 LEU A CA 1
ATOM 700 C C . LEU A 1 87 ? -19.179 24.490 -16.798 1.00 28.72 87 LEU A C 1
ATOM 702 O O . LEU A 1 87 ? -20.004 23.797 -17.392 1.00 28.72 87 LEU A O 1
ATOM 706 N N . VAL A 1 88 ? -19.474 25.646 -16.197 1.00 41.03 88 VAL A N 1
ATOM 707 C CA . VAL A 1 88 ? -20.324 26.665 -16.825 1.00 41.03 88 VAL A CA 1
ATOM 708 C C . VAL A 1 88 ? -19.406 27.472 -17.727 1.00 41.03 88 VAL A C 1
ATOM 710 O O . VAL A 1 88 ? -18.284 27.772 -17.256 1.00 41.03 88 VAL A O 1
#

Secondary structure (DSSP, 8-state):
--------S--HHHHHHT-----HHHHHHHHHHHHHHHHHTT---EEETTS-HHHHHHHHHTT-EEE-HHHHHHHHHHS--STTS---

Foldseek 3Di:
DDDDDPPPDDDPVVVVVPPDDDDPVRLVVVLVVVLVVCVVVVHADEAEPPDDPSSVVSNVVNVHYYDDPVVVVVVVVVPDPPVPPPDD

Radius of gyration: 19.54 Å; chains: 1; bounding box: 67×34×34 Å

Sequence (88 aa):
MSSVIKQEFPITKDVLGARTEYSQDEKREKKKIIKRLLKERDAKIVAHYYVHEDIQEIADETGGFVADSLEMARFGMKQRSLLSSLLV

pLDDT: mean 78.25, std 17.63, range [28.72, 94.5]